Protein AF-A0A931HDZ3-F1 (afdb_monomer)

Secondary structure (DSSP, 8-state):
--HHHHHHHHHHHHHHHHH--SHHHHHHHHHHHHHHHHHHHHHHHHTTPPPP---

Sequence (55 aa):
MDLNQLYANHQRALVNARRSEGPEDRQTYFDLVEYYAKRIGQYRHDAGLPRYHWK

Mean predicted aligned error: 4.26 Å

Structure (mmCIF, N/CA/C/O backbone):
data_AF-A0A931HDZ3-F1
#
_entry.id   AF-A0A931HDZ3-F1
#
loop_
_atom_site.group_PDB
_atom_site.id
_atom_site.type_symbol
_atom_site.label_atom_id
_atom_site.label_alt_id
_atom_site.label_comp_id
_atom_site.label_asym_id
_atom_site.label_entity_id
_atom_site.label_seq_id
_atom_site.pdbx_PDB_ins_code
_atom_site.Cartn_x
_atom_site.Cartn_y
_atom_site.Cartn_z
_atom_site.occupancy
_atom_site.B_iso_or_equiv
_atom_site.auth_seq_id
_atom_site.auth_comp_id
_atom_site.auth_asym_id
_atom_site.auth_atom_id
_atom_site.pdbx_PDB_model_num
ATOM 1 N N . MET A 1 1 ? -7.717 -9.884 0.231 1.00 77.19 1 MET A N 1
ATOM 2 C CA . MET A 1 1 ? -6.436 -9.538 0.869 1.00 77.19 1 MET A CA 1
ATOM 3 C C . MET A 1 1 ? -6.734 -8.773 2.131 1.00 77.19 1 MET A C 1
ATOM 5 O O . MET A 1 1 ? -7.556 -7.863 2.072 1.00 77.19 1 MET A O 1
ATOM 9 N N . ASP A 1 2 ? -6.098 -9.151 3.231 1.00 89.50 2 ASP A N 1
ATOM 10 C CA . ASP A 1 2 ? -6.088 -8.340 4.446 1.00 89.50 2 ASP A CA 1
ATOM 11 C C . ASP A 1 2 ? -5.140 -7.132 4.301 1.00 89.50 2 ASP A C 1
ATOM 13 O O . ASP A 1 2 ? -4.400 -6.998 3.318 1.00 89.50 2 ASP A O 1
ATOM 17 N N . LEU A 1 3 ? -5.181 -6.227 5.278 1.00 88.56 3 LEU A N 1
ATOM 18 C CA . LEU A 1 3 ? -4.383 -5.004 5.265 1.00 88.56 3 LEU A CA 1
ATOM 19 C C . LEU A 1 3 ? -2.866 -5.279 5.271 1.00 88.56 3 LEU A C 1
ATOM 21 O O . LEU A 1 3 ? -2.116 -4.560 4.611 1.00 88.56 3 LEU A O 1
ATOM 25 N N . ASN A 1 4 ? -2.408 -6.334 5.947 1.00 90.94 4 ASN A N 1
ATOM 26 C CA . ASN A 1 4 ? -0.989 -6.693 5.994 1.00 90.94 4 ASN A CA 1
ATOM 27 C C . ASN A 1 4 ? -0.502 -7.203 4.635 1.00 90.94 4 ASN A C 1
ATOM 29 O O . ASN A 1 4 ? 0.581 -6.830 4.184 1.00 90.94 4 ASN A O 1
ATOM 33 N N . GLN A 1 5 ? -1.318 -7.995 3.940 1.00 92.38 5 GLN A N 1
ATOM 34 C CA . GLN A 1 5 ? -1.042 -8.439 2.575 1.00 92.38 5 GLN A CA 1
ATOM 35 C C . GLN A 1 5 ? -0.973 -7.257 1.601 1.00 92.38 5 GLN A C 1
ATOM 37 O O . GLN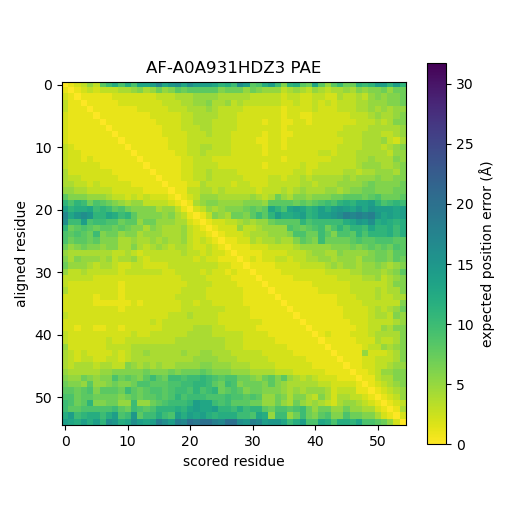 A 1 5 ? -0.087 -7.220 0.747 1.00 92.38 5 GLN A O 1
ATOM 42 N N . LEU A 1 6 ? -1.861 -6.266 1.745 1.00 93.38 6 LEU A N 1
ATOM 43 C CA . LEU A 1 6 ? -1.813 -5.042 0.941 1.00 93.38 6 LEU A CA 1
ATOM 44 C C . LEU A 1 6 ? -0.515 -4.258 1.175 1.00 93.38 6 LEU A C 1
ATOM 46 O O . LEU A 1 6 ? 0.121 -3.847 0.205 1.00 93.38 6 LEU A O 1
ATOM 50 N N . TYR A 1 7 ? -0.083 -4.102 2.430 1.00 92.31 7 TYR A N 1
ATOM 51 C CA . TYR A 1 7 ? 1.188 -3.446 2.752 1.00 92.31 7 TYR A CA 1
ATOM 52 C C . TYR A 1 7 ? 2.397 -4.194 2.191 1.00 92.31 7 TYR A C 1
ATOM 54 O O . TYR A 1 7 ? 3.251 -3.582 1.548 1.00 92.31 7 TYR A O 1
ATOM 62 N N . ALA A 1 8 ? 2.450 -5.514 2.374 1.00 93.62 8 ALA A N 1
ATOM 63 C CA . ALA A 1 8 ? 3.550 -6.332 1.877 1.00 93.62 8 ALA A CA 1
ATOM 64 C C . ALA A 1 8 ? 3.678 -6.237 0.348 1.00 93.62 8 ALA A C 1
ATOM 66 O O . ALA A 1 8 ? 4.779 -6.094 -0.187 1.00 93.62 8 ALA A O 1
ATOM 67 N N . ASN A 1 9 ? 2.550 -6.264 -0.365 1.00 92.81 9 ASN A N 1
ATOM 68 C CA . ASN A 1 9 ? 2.541 -6.159 -1.820 1.00 92.81 9 ASN A CA 1
ATOM 69 C C . ASN A 1 9 ? 2.866 -4.743 -2.311 1.00 92.81 9 ASN A C 1
ATOM 71 O O . ASN A 1 9 ? 3.598 -4.603 -3.290 1.00 92.81 9 ASN A O 1
ATOM 75 N N . HIS A 1 10 ? 2.414 -3.701 -1.607 1.00 93.00 10 HIS A N 1
ATOM 76 C CA . HIS A 1 10 ? 2.796 -2.319 -1.899 1.00 93.00 10 HIS A CA 1
ATOM 77 C C . HIS A 1 10 ? 4.315 -2.117 -1.776 1.00 93.00 10 HIS A C 1
ATOM 79 O O . HIS A 1 10 ? 4.942 -1.566 -2.680 1.00 93.00 10 HIS A O 1
ATOM 85 N N . GLN A 1 11 ? 4.937 -2.639 -0.711 1.00 92.19 11 GLN A N 1
ATOM 86 C CA . GLN A 1 11 ? 6.392 -2.566 -0.541 1.00 92.19 11 GLN A CA 1
ATOM 87 C C . GLN A 1 11 ? 7.150 -3.332 -1.630 1.00 92.19 11 GLN A C 1
ATOM 89 O O . GLN A 1 11 ? 8.150 -2.833 -2.143 1.00 92.19 11 GLN A O 1
ATOM 94 N N . ARG A 1 12 ? 6.675 -4.520 -2.024 1.00 92.69 12 ARG A N 1
ATOM 95 C CA . ARG A 1 12 ? 7.275 -5.278 -3.134 1.00 92.69 12 ARG A CA 1
ATOM 96 C C . ARG A 1 12 ? 7.198 -4.511 -4.452 1.00 92.69 12 ARG A C 1
ATOM 98 O O . ARG A 1 12 ? 8.199 -4.442 -5.157 1.00 92.69 12 ARG A O 1
ATOM 105 N N . ALA A 1 13 ? 6.054 -3.896 -4.752 1.00 92.06 13 ALA A N 1
ATOM 106 C CA . ALA A 1 13 ? 5.883 -3.088 -5.956 1.00 92.06 13 ALA A CA 1
ATOM 107 C C . ALA A 1 13 ? 6.840 -1.882 -5.971 1.00 92.06 13 ALA A C 1
ATOM 109 O O . ALA A 1 13 ? 7.487 -1.643 -6.985 1.00 92.06 13 ALA A O 1
ATOM 110 N N . LEU A 1 14 ? 7.026 -1.194 -4.837 1.00 91.44 14 LEU A N 1
ATOM 111 C CA . LEU A 1 14 ? 7.997 -0.096 -4.710 1.00 91.44 14 LEU A CA 1
ATOM 112 C C . LEU A 1 14 ? 9.442 -0.556 -4.957 1.00 91.44 14 LEU A C 1
ATOM 114 O O . LEU A 1 14 ? 10.195 0.101 -5.677 1.00 91.44 14 LEU A O 1
ATOM 118 N N . VAL A 1 15 ? 9.841 -1.690 -4.371 1.00 91.81 15 VAL A N 1
ATOM 119 C CA . VAL A 1 15 ? 11.188 -2.251 -4.563 1.00 91.81 15 VAL A CA 1
ATOM 120 C C . VAL A 1 15 ? 11.407 -2.648 -6.019 1.00 91.81 15 VAL A C 1
ATOM 122 O O . VAL A 1 15 ? 12.459 -2.343 -6.579 1.00 91.81 15 VAL A O 1
ATOM 125 N N . ASN A 1 16 ? 10.418 -3.283 -6.643 1.00 88.81 16 ASN A N 1
ATOM 126 C CA . ASN A 1 16 ? 10.515 -3.714 -8.029 1.00 88.81 16 ASN A CA 1
ATOM 127 C C . ASN A 1 16 ? 10.524 -2.525 -8.994 1.00 88.81 16 ASN A C 1
ATOM 129 O O . ASN A 1 16 ? 11.397 -2.478 -9.854 1.00 88.81 16 ASN A O 1
ATOM 133 N N . ALA A 1 17 ? 9.671 -1.515 -8.793 1.00 87.19 17 ALA A N 1
ATOM 134 C CA . ALA A 1 17 ? 9.686 -0.274 -9.573 1.00 87.19 17 ALA A CA 1
ATOM 135 C C . ALA A 1 17 ? 11.062 0.407 -9.539 1.00 87.19 17 ALA A C 1
ATOM 137 O O . ALA A 1 17 ? 11.532 0.923 -10.550 1.00 87.19 17 ALA A O 1
ATOM 138 N N . ARG A 1 18 ? 11.737 0.377 -8.382 1.00 86.00 18 ARG A N 1
ATOM 139 C CA . ARG A 1 18 ? 13.089 0.929 -8.219 1.00 86.00 18 ARG A CA 1
ATOM 140 C C . ARG A 1 18 ? 14.177 0.082 -8.885 1.00 86.00 18 ARG A C 1
ATOM 142 O O . ARG A 1 18 ? 15.197 0.634 -9.279 1.00 86.00 18 ARG A O 1
ATOM 149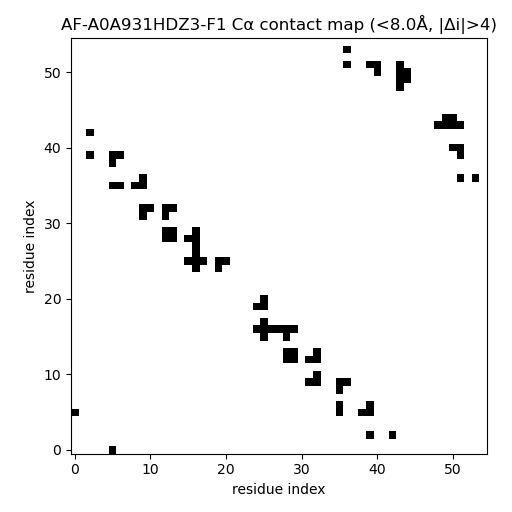 N N . ARG A 1 19 ? 13.991 -1.237 -8.958 1.00 87.62 19 ARG A N 1
ATOM 150 C CA . ARG A 1 19 ? 14.944 -2.191 -9.553 1.00 87.62 19 ARG A CA 1
ATOM 151 C C . ARG A 1 19 ? 14.708 -2.452 -11.041 1.00 87.62 19 ARG A C 1
ATOM 153 O O . ARG A 1 19 ? 15.497 -3.159 -11.649 1.00 87.62 19 ARG A O 1
A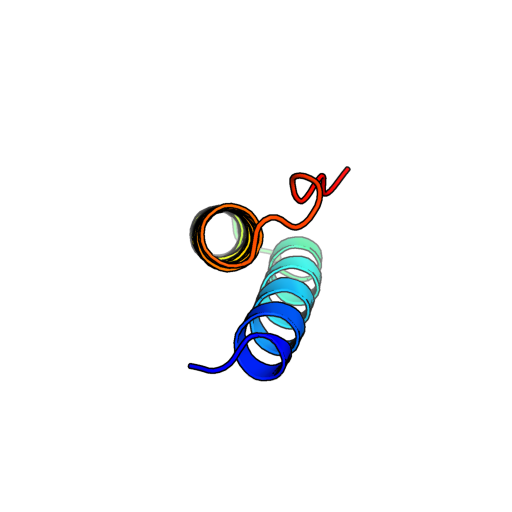TOM 160 N N . SER A 1 20 ? 13.630 -1.922 -11.605 1.00 85.38 20 SER A N 1
ATOM 161 C CA . SER A 1 20 ? 13.289 -2.104 -13.014 1.00 85.38 20 SER A CA 1
ATOM 162 C C . SER A 1 20 ? 14.264 -1.334 -13.894 1.00 85.38 20 SER A C 1
ATOM 164 O O . SER A 1 20 ? 14.374 -0.114 -13.773 1.00 85.38 20 SER A O 1
ATOM 166 N N . GLU A 1 21 ? 14.955 -2.042 -14.781 1.00 80.31 21 GLU A N 1
ATOM 167 C CA . GLU A 1 21 ? 15.890 -1.442 -15.740 1.00 80.31 21 GLU A CA 1
ATOM 168 C C . GLU A 1 21 ? 15.175 -1.007 -17.033 1.00 80.31 21 GLU A C 1
ATOM 170 O O . GLU A 1 21 ? 15.616 -0.074 -17.703 1.00 80.31 21 GLU A O 1
ATOM 175 N N . GLY A 1 22 ? 14.034 -1.634 -17.349 1.00 80.81 22 GLY A N 1
ATOM 176 C CA . GLY A 1 22 ? 13.210 -1.333 -18.519 1.00 80.81 22 GLY A CA 1
ATOM 177 C C . GLY A 1 22 ? 12.059 -0.353 -18.231 1.00 80.81 22 GLY A C 1
ATOM 178 O O . GLY A 1 22 ? 11.457 -0.403 -17.153 1.00 80.81 22 GLY A O 1
ATOM 179 N N . PRO A 1 23 ? 11.701 0.528 -19.186 1.00 75.94 23 PRO A N 1
ATOM 180 C CA . PR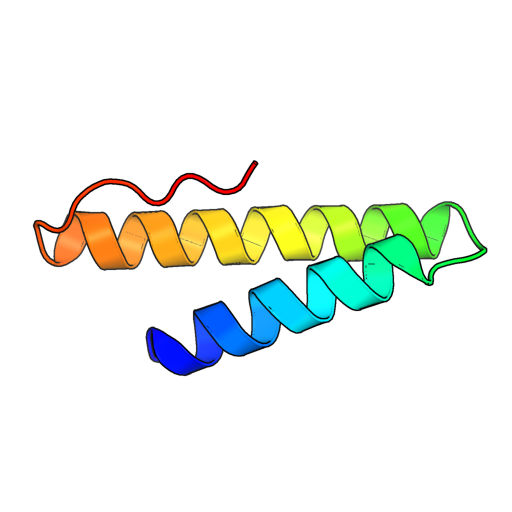O A 1 23 ? 10.594 1.474 -19.025 1.00 75.94 23 PRO A CA 1
ATOM 181 C C . PRO A 1 23 ? 9.220 0.792 -18.896 1.00 75.94 23 PRO A C 1
ATOM 183 O O . PRO A 1 23 ? 8.383 1.276 -18.137 1.00 75.94 23 PRO A O 1
ATOM 186 N N . GLU A 1 24 ? 8.994 -0.339 -19.572 1.00 77.06 24 GLU A N 1
ATOM 187 C CA . GLU A 1 24 ? 7.727 -1.093 -19.512 1.00 77.06 24 GLU A CA 1
ATOM 188 C C . GLU A 1 24 ? 7.514 -1.771 -18.149 1.00 77.06 24 GLU A C 1
ATOM 190 O O . GLU A 1 24 ? 6.443 -1.657 -17.544 1.00 77.06 24 GLU A O 1
ATOM 195 N N . ASP A 1 25 ? 8.562 -2.400 -17.612 1.00 77.00 25 ASP A N 1
ATOM 196 C CA . ASP A 1 25 ? 8.546 -2.975 -16.264 1.00 77.00 25 ASP A CA 1
ATOM 197 C C . ASP A 1 25 ? 8.315 -1.886 -15.217 1.00 77.00 25 ASP A C 1
ATOM 199 O O . ASP A 1 25 ? 7.484 -2.027 -14.318 1.00 77.00 25 ASP A O 1
ATOM 203 N N . ARG A 1 26 ? 9.000 -0.747 -15.370 1.00 77.50 26 ARG A N 1
ATOM 204 C CA . ARG A 1 26 ? 8.866 0.389 -14.460 1.00 77.50 26 ARG A CA 1
ATOM 205 C C . ARG A 1 26 ? 7.432 0.915 -14.427 1.00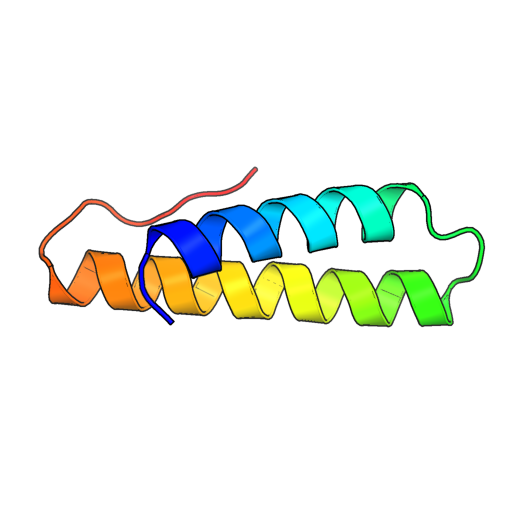 77.50 26 ARG A C 1
ATOM 207 O O . ARG A 1 26 ? 6.921 1.157 -13.335 1.00 77.50 26 ARG A O 1
ATOM 214 N N . GLN A 1 27 ? 6.784 1.054 -15.585 1.00 83.50 27 GLN A N 1
ATOM 215 C CA . GLN A 1 27 ? 5.383 1.470 -15.670 1.00 83.50 27 GLN A CA 1
ATOM 216 C C . GLN A 1 27 ? 4.458 0.456 -14.987 1.00 83.50 27 GLN A C 1
ATOM 218 O O . GLN A 1 27 ? 3.654 0.833 -14.138 1.00 83.50 27 GLN A O 1
ATOM 223 N N . THR A 1 28 ? 4.645 -0.836 -15.265 1.00 85.69 28 THR A N 1
ATOM 224 C CA . THR A 1 28 ? 3.855 -1.917 -14.657 1.00 85.69 28 THR A CA 1
ATOM 225 C C . THR A 1 28 ? 3.936 -1.889 -13.129 1.00 85.69 28 THR A C 1
ATOM 227 O O . THR A 1 28 ? 2.922 -2.002 -12.436 1.00 85.69 28 THR A O 1
ATOM 230 N N . TYR A 1 29 ? 5.132 -1.708 -12.563 1.00 84.38 29 TYR A N 1
ATOM 231 C CA . TYR A 1 29 ? 5.270 -1.626 -11.111 1.00 84.38 29 TYR A CA 1
ATOM 232 C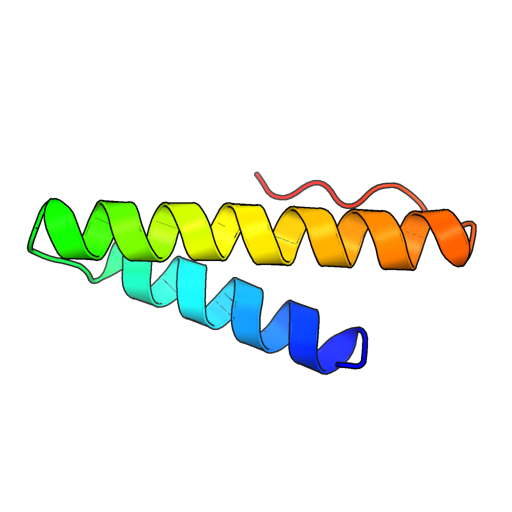 C . TYR A 1 29 ? 4.747 -0.312 -10.531 1.00 84.38 29 TYR A C 1
ATOM 234 O O . TYR A 1 29 ? 4.218 -0.344 -9.422 1.00 84.38 29 TYR A O 1
ATOM 242 N N . PHE A 1 30 ? 4.827 0.815 -11.245 1.00 84.81 30 PHE A N 1
ATOM 243 C CA . PHE A 1 30 ? 4.169 2.056 -10.818 1.00 84.81 30 PHE A CA 1
ATOM 244 C C . PHE A 1 30 ? 2.652 1.884 -10.706 1.00 84.81 30 PHE A C 1
ATOM 246 O O . PHE A 1 30 ? 2.083 2.225 -9.667 1.00 84.81 30 PHE A O 1
ATOM 253 N N . ASP A 1 31 ? 2.016 1.264 -11.699 1.00 90.38 31 ASP A N 1
ATOM 254 C CA . ASP A 1 31 ? 0.576 0.990 -11.670 1.00 90.38 31 ASP A CA 1
ATOM 255 C C . ASP A 1 31 ? 0.209 0.088 -10.476 1.00 90.38 31 ASP A C 1
ATOM 257 O O . ASP A 1 31 ? -0.788 0.311 -9.782 1.00 90.38 31 ASP A O 1
ATOM 261 N N . LEU A 1 32 ? 1.054 -0.903 -10.161 1.00 91.44 32 LEU A N 1
ATOM 262 C CA . LEU A 1 32 ? 0.887 -1.754 -8.979 1.00 91.44 32 LEU A CA 1
ATOM 263 C C . LEU A 1 32 ? 1.050 -0.977 -7.664 1.00 91.44 32 LEU A C 1
ATOM 265 O O . LEU A 1 32 ? 0.299 -1.216 -6.714 1.00 91.44 32 LEU A O 1
ATOM 269 N N . VAL A 1 33 ? 2.002 -0.044 -7.587 1.00 91.62 33 VAL A N 1
ATOM 270 C CA . VAL A 1 33 ? 2.188 0.831 -6.420 1.00 91.62 33 VAL A CA 1
ATOM 271 C C . VAL A 1 33 ? 0.919 1.646 -6.170 1.00 91.62 33 VAL A C 1
ATOM 273 O O . VAL A 1 33 ? 0.399 1.623 -5.048 1.00 91.62 33 VAL A O 1
ATOM 276 N N . GLU A 1 34 ? 0.378 2.297 -7.201 1.00 92.62 34 GLU A N 1
ATOM 277 C CA . GLU A 1 34 ? -0.859 3.078 -7.100 1.00 92.62 34 GLU A CA 1
ATOM 278 C C . GLU A 1 34 ? -2.063 2.209 -6.728 1.00 92.62 34 GLU A C 1
ATOM 280 O O . GLU A 1 34 ? -2.849 2.568 -5.842 1.00 92.62 34 GLU A O 1
ATOM 285 N N . TYR A 1 35 ? -2.186 1.034 -7.348 1.00 94.06 35 TYR A N 1
ATOM 286 C CA . TYR A 1 35 ? -3.250 0.080 -7.062 1.00 94.06 35 TYR A CA 1
ATOM 287 C C . TYR A 1 35 ? -3.278 -0.309 -5.580 1.00 94.06 35 TYR A C 1
ATOM 289 O O . TYR A 1 35 ? -4.321 -0.195 -4.923 1.00 94.06 35 TYR A O 1
ATOM 297 N N . TYR A 1 36 ? -2.140 -0.726 -5.017 1.00 94.00 36 TYR A N 1
ATOM 298 C CA . TYR A 1 36 ? -2.091 -1.122 -3.611 1.00 94.00 36 TYR A CA 1
ATOM 299 C C . TYR A 1 36 ? -2.304 0.066 -2.672 1.00 94.00 36 TYR A C 1
ATOM 301 O O . TYR A 1 36 ? -3.039 -0.072 -1.694 1.00 94.00 36 TYR A O 1
ATOM 309 N N . ALA A 1 37 ? -1.764 1.246 -2.985 1.00 92.88 37 ALA A N 1
ATOM 310 C CA . ALA A 1 37 ? -2.009 2.450 -2.196 1.00 92.88 37 ALA A CA 1
ATOM 311 C C . ALA A 1 37 ? -3.500 2.808 -2.125 1.00 92.88 37 ALA A C 1
ATOM 313 O O . ALA A 1 37 ? -4.019 3.10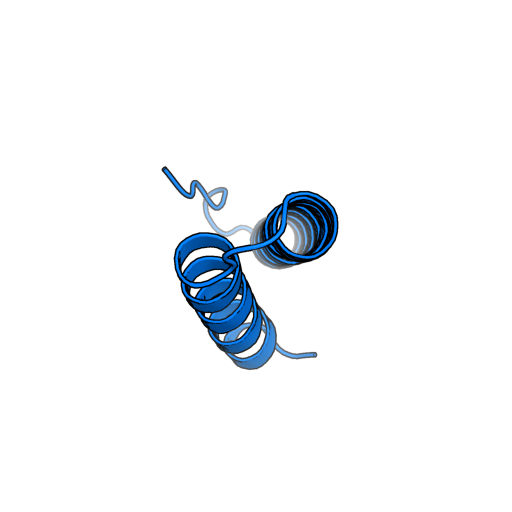7 -1.045 1.00 92.88 37 ALA A O 1
ATOM 314 N N . LYS A 1 38 ? -4.214 2.723 -3.255 1.00 93.56 38 LYS A N 1
ATOM 315 C CA . LYS A 1 38 ? -5.660 2.966 -3.320 1.00 93.56 38 LYS A CA 1
ATOM 316 C C . LYS A 1 38 ? -6.429 1.977 -2.446 1.00 93.56 38 LYS A C 1
ATOM 318 O O . LYS A 1 38 ? -7.300 2.391 -1.683 1.00 93.56 38 LYS A O 1
ATOM 323 N N . ARG A 1 39 ? -6.079 0.689 -2.506 1.00 94.19 39 ARG A N 1
ATOM 324 C CA . ARG A 1 39 ? -6.722 -0.368 -1.705 1.00 94.19 39 ARG A CA 1
ATOM 325 C C . ARG A 1 39 ? -6.458 -0.208 -0.207 1.00 94.19 39 ARG A C 1
ATOM 327 O O . ARG A 1 39 ? -7.381 -0.385 0.581 1.00 94.19 39 ARG A O 1
ATOM 334 N N . ILE A 1 40 ? -5.242 0.178 0.189 1.00 92.75 40 ILE A N 1
ATOM 335 C CA . ILE A 1 40 ? -4.905 0.503 1.587 1.00 92.75 40 ILE A CA 1
ATOM 336 C C . ILE A 1 40 ? -5.727 1.707 2.060 1.00 92.75 40 ILE A C 1
A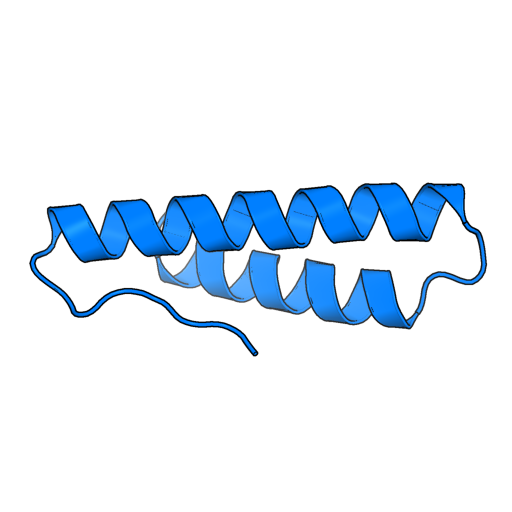TOM 338 O O . ILE A 1 40 ? -6.275 1.690 3.161 1.00 92.75 40 ILE A O 1
ATOM 342 N N . GLY A 1 41 ? -5.835 2.745 1.227 1.00 91.75 41 GLY A N 1
ATOM 343 C CA . GLY A 1 41 ? -6.639 3.928 1.520 1.00 91.75 41 GLY A CA 1
ATOM 344 C C . GLY A 1 41 ? -8.117 3.601 1.734 1.00 91.75 41 GLY A C 1
ATOM 345 O O . GLY A 1 41 ? -8.689 4.061 2.716 1.00 91.75 41 GLY A O 1
ATOM 346 N N . GLN A 1 42 ? -8.706 2.774 0.865 1.00 92.25 42 GLN A N 1
ATOM 347 C CA . GLN A 1 42 ? -10.091 2.303 0.991 1.00 92.25 42 GLN A CA 1
ATOM 348 C C . GLN A 1 42 ? -10.301 1.505 2.277 1.00 92.25 42 GLN A C 1
ATOM 350 O O . GLN A 1 42 ? -11.164 1.854 3.071 1.00 92.25 42 GLN A O 1
ATOM 355 N N . TYR A 1 43 ? -9.443 0.517 2.544 1.00 92.69 43 TYR A N 1
ATOM 356 C CA . TYR A 1 43 ? -9.534 -0.279 3.769 1.00 92.69 43 TYR A CA 1
ATOM 357 C C . TYR A 1 43 ? -9.494 0.601 5.026 1.00 92.69 43 TYR A C 1
ATOM 359 O O . TYR A 1 43 ? -10.262 0.408 5.963 1.00 92.69 43 TYR A O 1
ATOM 367 N N . ARG A 1 44 ? -8.590 1.586 5.056 1.00 90.44 44 ARG A N 1
ATOM 368 C CA . ARG A 1 44 ? -8.458 2.503 6.194 1.00 90.44 44 ARG A CA 1
ATOM 369 C C . ARG A 1 44 ? -9.655 3.434 6.322 1.00 90.44 44 ARG A C 1
ATOM 371 O O . ARG A 1 44 ? -10.114 3.628 7.438 1.00 90.44 44 ARG A O 1
ATOM 378 N N . HIS A 1 45 ? -10.170 3.958 5.214 1.00 91.94 45 HIS A N 1
ATOM 379 C CA . HIS A 1 45 ? -11.390 4.760 5.208 1.00 91.94 45 HIS A CA 1
ATOM 380 C C . HIS A 1 45 ? -12.571 3.982 5.800 1.00 91.94 45 HIS A C 1
ATOM 382 O O . HIS A 1 45 ? -13.230 4.473 6.713 1.00 91.94 45 HIS A O 1
ATOM 388 N N . ASP A 1 46 ? -12.777 2.745 5.350 1.00 91.12 46 ASP A N 1
ATOM 389 C CA . ASP A 1 46 ? -13.881 1.896 5.809 1.00 91.12 46 ASP A CA 1
ATOM 390 C C . ASP A 1 46 ? -13.733 1.510 7.291 1.00 91.12 46 ASP A C 1
ATOM 392 O O . ASP A 1 46 ? -14.722 1.314 7.992 1.00 91.12 46 ASP A O 1
ATOM 396 N N . ALA A 1 47 ? -12.497 1.466 7.794 1.00 88.81 47 ALA A N 1
ATOM 397 C CA . ALA A 1 47 ? -12.180 1.250 9.204 1.00 88.81 47 ALA A CA 1
ATOM 398 C C . ALA A 1 47 ? -12.179 2.538 10.060 1.00 88.81 47 ALA A C 1
ATOM 400 O O . ALA A 1 47 ? -11.832 2.476 11.239 1.00 88.81 47 ALA A O 1
ATOM 401 N N . GLY A 1 48 ? -12.498 3.709 9.492 1.00 90.94 48 GLY A N 1
ATOM 402 C CA . GLY A 1 48 ? -12.431 5.001 10.193 1.00 90.94 48 GLY A CA 1
ATOM 403 C C . GLY A 1 48 ? -11.008 5.448 10.559 1.00 90.94 48 GLY A C 1
ATOM 404 O O . GLY A 1 48 ? -10.816 6.304 11.421 1.00 90.94 48 GLY A O 1
ATOM 405 N N . LEU A 1 49 ? -9.992 4.859 9.928 1.00 87.00 49 LEU A N 1
ATOM 406 C CA . LEU A 1 49 ? -8.583 5.154 10.158 1.00 87.00 49 LEU A CA 1
ATOM 407 C C . LEU A 1 49 ? -8.106 6.326 9.283 1.00 87.00 49 LEU A C 1
ATOM 409 O O . LEU A 1 49 ? -8.592 6.514 8.164 1.00 87.00 49 LEU A O 1
ATOM 413 N N . PRO A 1 50 ? -7.078 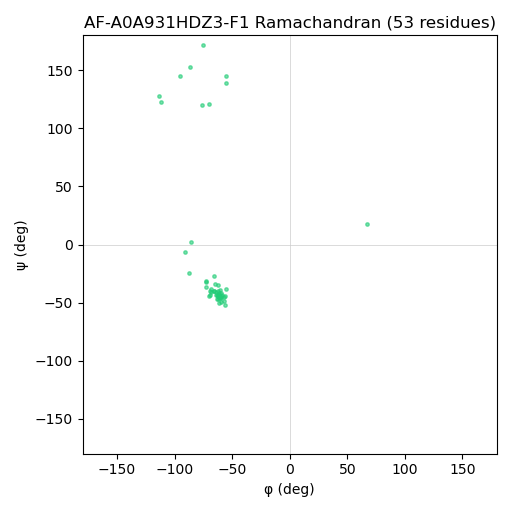7.078 9.727 1.00 83.44 50 PRO A N 1
ATOM 414 C CA . PRO A 1 50 ? -6.504 8.168 8.944 1.00 83.44 50 PRO A CA 1
ATOM 415 C C . PRO A 1 50 ? -6.049 7.714 7.556 1.00 83.44 50 PRO A C 1
ATOM 417 O O . PRO A 1 50 ? -5.531 6.601 7.406 1.00 83.44 50 PRO A O 1
ATOM 420 N N . ARG A 1 51 ? -6.194 8.594 6.559 1.00 79.88 51 ARG A N 1
ATOM 421 C CA . ARG A 1 51 ? -5.854 8.318 5.158 1.00 79.88 51 ARG A CA 1
ATOM 422 C C . ARG A 1 51 ? -4.401 7.863 5.015 1.00 79.88 51 ARG A C 1
ATOM 424 O O . ARG A 1 51 ? -3.499 8.398 5.656 1.00 79.88 51 ARG A O 1
ATOM 431 N N . TYR A 1 52 ? -4.179 6.868 4.160 1.00 80.75 52 TYR A N 1
ATOM 432 C CA . TYR A 1 52 ? -2.831 6.419 3.838 1.00 80.75 52 TYR A CA 1
ATOM 433 C C . TYR A 1 52 ? -2.155 7.409 2.890 1.00 80.75 52 TYR A C 1
ATOM 435 O O . TYR A 1 52 ? -2.643 7.638 1.783 1.00 80.75 52 TYR A O 1
ATOM 443 N N . HIS A 1 53 ? -1.037 7.977 3.335 1.00 77.75 53 HIS A N 1
ATOM 444 C CA . HIS A 1 53 ? -0.143 8.784 2.517 1.00 77.75 53 HIS A CA 1
ATOM 445 C C . HIS A 1 53 ? 1.163 8.012 2.345 1.00 77.75 53 HIS A C 1
ATOM 447 O O . HIS A 1 53 ? 1.802 7.653 3.332 1.00 77.75 53 HIS A O 1
ATOM 453 N N . TRP A 1 54 ? 1.540 7.757 1.096 1.00 72.88 54 TRP A N 1
ATOM 454 C CA . TRP A 1 54 ? 2.853 7.243 0.730 1.00 72.88 54 TRP A CA 1
ATOM 455 C C . TRP A 1 54 ? 3.548 8.356 -0.063 1.00 72.88 54 TRP A C 1
ATOM 457 O O . TRP A 1 54 ? 2.932 8.970 -0.937 1.00 72.88 54 TRP A O 1
ATOM 467 N N . LYS A 1 55 ? 4.764 8.713 0.345 1.00 57.78 55 LYS A N 1
ATOM 468 C CA . LYS A 1 55 ? 5.563 9.807 -0.208 1.00 57.78 55 LYS A CA 1
ATOM 469 C C . LYS A 1 55 ? 7.000 9.338 -0.345 1.00 57.78 55 LYS A C 1
ATOM 471 O O . LYS A 1 55 ? 7.430 8.582 0.557 1.00 57.78 55 LYS A O 1
#

Organism: NCBI:txid2792964

pLDDT: mean 87.32, std 7.04, range [57.78, 94.19]

Foldseek 3Di:
DDLVVLVVQLVVLVVQLVVDPDPVSVVVSVVSNVVSLVVNQVVCVVVVHDGDDDD

Nearest PDB structures (foldseek):
  4or2-assembly1_A  TM=9.007E-01  e=3.265E+00  Escherichia coli
  4or2-assembly1_B  TM=8.994E-01  e=3.976E+00  Escherichia coli
  2oh3-assembly1_A-2  TM=7.666E-01  e=3.057E+00  Paramagnetospirillum magnetotacticum MS-1
  5awi-assembly1_B  TM=9.068E-01  e=7.184E+00  Escherichia coli
  6ziy-assembly1_K  TM=8.490E-01  e=8.749E+00  Thermus thermophilus

Solvent-accessible surface area (backbone atoms only — not comparable to full-atom values): 3076 Å² total; per-residue (Å²): 129,56,73,66,54,38,50,55,51,26,54,50,22,50,54,47,31,72,67,40,88,48,73,68,56,25,50,54,21,47,54,46,30,53,51,30,49,51,53,49,28,49,56,25,51,78,68,74,41,78,76,69,82,87,133

Radius of gyration: 11.97 Å; Cα contacts (8 Å, |Δi|>4): 44; chains: 1; bounding box: 30×19×30 Å